Protein AF-A0A140F2J9-F1 (afdb_monomer_lite)

Organism: NCBI:txid1805496

Foldseek 3Di:
DDDDDCVVVVVVVQVVLLVLQPPPPDCCNPDSVNSVVVSVVVVVVVVVVVVCVVVVVLVVLQVLLQVLLCVLPVPDGSVNVVVLVVVVLVVVVVVVVVPDDPDDDDPVVVVVCVVVVVVVCVVVVVVDDRPDPCPSVNLSVCSPPPSPVNSVVVVVSVVVVVVVVVPDDDD

Radius of gyration: 29.24 Å; chains: 1; bounding box: 69×47×92 Å

pLDDT: mean 73.14, std 21.99, range [28.92, 97.88]

Sequence (171 aa):
MTRVKRSASRKNKHNQIIAKSKGFRGRGHKNYRISVELVQKGFSYAYRDRKYKKRLVRSNWIQAINAACRSVFNQLGYAQFIYLYQKNTQKEIDSNLSLIPTGLNTRKTKNLLSNHYETLNRQKIAEVQYNTLCNRKILSQIAYLEPFTFRAILIQFILAYRNHHINHHPI

Secondary structure (DSSP, 8-state):
------HHHHHHHHHHHHHHTTT-TGGGGT-HHHHHHHHHHHHHHHHHHHHHHHHHHHHHHHHHHHHHHHHH-TT--HHHHHHHHHHHHHHHHHHHHHTS------HHHHHHHHHHHHHHHHHHTTS--S-S---HHHHHHHHHH-HHHHHHHHHHHHHHHHHHHTT----

Structure (mmCIF, N/CA/C/O backbone):
data_AF-A0A140F2J9-F1
#
_entry.id   AF-A0A140F2J9-F1
#
loop_
_atom_site.group_PDB
_atom_site.id
_atom_site.type_symbol
_atom_site.label_atom_id
_atom_site.label_alt_id
_atom_site.label_comp_id
_atom_site.label_asym_id
_atom_site.label_entity_id
_atom_site.label_seq_id
_atom_site.pdbx_PDB_ins_code
_atom_site.Cartn_x
_atom_site.Cartn_y
_atom_site.Cartn_z
_atom_site.occupancy
_atom_site.B_iso_or_equiv
_atom_site.auth_seq_id
_atom_site.auth_comp_id
_atom_site.auth_asym_id
_atom_site.auth_atom_id
_atom_site.pdbx_PDB_model_num
ATOM 1 N N . MET A 1 1 ? 1.351 -7.180 -55.156 1.00 76.06 1 MET A N 1
ATOM 2 C CA . MET A 1 1 ? 1.458 -6.537 -53.820 1.00 76.06 1 MET A CA 1
ATOM 3 C C . MET A 1 1 ? 2.887 -6.042 -53.612 1.00 76.06 1 MET A C 1
ATOM 5 O O . MET A 1 1 ? 3.811 -6.764 -53.966 1.00 76.06 1 MET A O 1
ATOM 9 N N . THR A 1 2 ? 3.090 -4.837 -53.074 1.00 86.94 2 THR A N 1
ATOM 10 C CA . THR A 1 2 ? 4.420 -4.231 -52.847 1.00 86.94 2 THR A CA 1
ATOM 11 C C . THR A 1 2 ? 5.035 -4.651 -51.504 1.00 86.94 2 THR A C 1
ATOM 13 O O . THR A 1 2 ? 4.356 -4.734 -50.481 1.00 86.94 2 THR A O 1
ATOM 16 N N . ARG A 1 3 ? 6.350 -4.917 -51.478 1.00 91.19 3 ARG A N 1
ATOM 17 C CA . ARG A 1 3 ? 7.088 -5.324 -50.266 1.00 91.19 3 ARG A CA 1
ATOM 18 C C . ARG A 1 3 ? 7.365 -4.120 -49.356 1.00 91.19 3 ARG A C 1
ATOM 20 O O . ARG A 1 3 ? 8.202 -3.283 -49.679 1.00 91.19 3 ARG A O 1
ATOM 27 N N . VAL A 1 4 ? 6.756 -4.085 -48.169 1.00 89.19 4 VAL A N 1
ATOM 28 C CA . VAL A 1 4 ? 6.984 -3.027 -47.162 1.00 89.19 4 VAL A CA 1
ATOM 29 C C . VAL A 1 4 ? 8.041 -3.450 -46.131 1.00 89.19 4 VAL A C 1
ATOM 31 O O . VAL A 1 4 ? 7.994 -4.548 -45.570 1.00 89.19 4 VAL A O 1
ATOM 34 N N . LYS A 1 5 ? 9.017 -2.577 -45.841 1.00 90.19 5 LYS A N 1
ATOM 35 C CA . LYS A 1 5 ? 10.051 -2.819 -44.814 1.00 90.19 5 LYS A CA 1
ATOM 36 C C . LYS A 1 5 ? 9.489 -2.581 -43.400 1.00 90.19 5 LYS A C 1
ATOM 38 O O . LYS A 1 5 ? 8.893 -1.550 -43.124 1.00 90.19 5 LYS A O 1
ATOM 43 N N . ARG A 1 6 ? 9.748 -3.509 -42.465 1.00 93.12 6 ARG A N 1
ATOM 44 C CA . ARG A 1 6 ? 9.219 -3.493 -41.074 1.00 93.12 6 ARG A CA 1
ATOM 45 C C . ARG A 1 6 ? 10.182 -2.980 -39.986 1.00 93.12 6 ARG A C 1
ATOM 47 O O . ARG A 1 6 ? 9.884 -3.105 -38.798 1.00 93.12 6 ARG A O 1
ATOM 54 N N . SER A 1 7 ? 11.351 -2.455 -40.358 1.00 92.69 7 SER A N 1
ATOM 55 C CA . SER A 1 7 ? 12.439 -2.113 -39.421 1.00 92.69 7 SER A CA 1
ATOM 56 C C . SER A 1 7 ? 12.061 -1.012 -38.422 1.00 92.69 7 SER A C 1
ATOM 58 O O . SER A 1 7 ? 12.249 -1.198 -37.220 1.00 92.69 7 SER A O 1
ATOM 60 N N . ALA A 1 8 ? 11.476 0.091 -38.897 1.00 94.56 8 ALA A N 1
ATOM 61 C CA . ALA A 1 8 ? 11.102 1.233 -38.060 1.00 94.56 8 ALA A CA 1
ATOM 62 C C . ALA A 1 8 ? 10.039 0.861 -37.009 1.00 94.56 8 ALA A C 1
ATOM 64 O O . ALA A 1 8 ? 10.239 1.070 -35.814 1.00 94.56 8 ALA A O 1
ATOM 65 N N . SER A 1 9 ? 8.953 0.203 -37.433 1.00 94.94 9 SER A N 1
ATOM 66 C CA . SER A 1 9 ? 7.885 -0.253 -36.528 1.00 94.94 9 SER A CA 1
ATOM 67 C C . SER A 1 9 ? 8.410 -1.208 -35.447 1.00 94.94 9 SER A C 1
ATOM 69 O O . SER A 1 9 ? 8.071 -1.074 -34.269 1.00 94.94 9 SER A O 1
ATOM 71 N N . ARG A 1 10 ? 9.307 -2.137 -35.816 1.00 94.81 10 ARG A N 1
ATOM 72 C CA . ARG A 1 10 ? 9.948 -3.050 -34.858 1.00 94.81 10 ARG A CA 1
ATOM 73 C C . ARG A 1 10 ? 10.796 -2.297 -33.830 1.00 94.81 10 ARG A C 1
ATOM 75 O O . ARG A 1 10 ? 10.672 -2.585 -32.641 1.00 94.81 10 ARG A O 1
ATOM 82 N N . LYS A 1 11 ? 11.634 -1.350 -34.269 1.00 95.38 11 LYS A N 1
ATOM 83 C CA . LYS A 1 11 ? 12.496 -0.553 -33.378 1.00 95.38 11 LYS A CA 1
ATOM 84 C C . LYS A 1 11 ? 11.662 0.262 -32.386 1.00 95.38 11 LYS A C 1
ATOM 86 O O . LYS A 1 11 ? 11.967 0.267 -31.197 1.00 95.38 11 LYS A O 1
ATOM 91 N N . ASN A 1 12 ? 10.556 0.847 -32.843 1.00 96.56 12 ASN A N 1
ATOM 92 C CA . ASN A 1 12 ? 9.647 1.608 -31.984 1.00 96.56 12 ASN A CA 1
ATOM 93 C C . ASN A 1 12 ? 9.023 0.727 -30.890 1.00 96.56 12 ASN A C 1
ATOM 95 O O . ASN A 1 12 ? 9.093 1.075 -29.712 1.00 96.56 12 ASN A O 1
ATOM 99 N N . LYS A 1 13 ? 8.488 -0.451 -31.248 1.00 95.38 13 LYS A N 1
ATOM 100 C CA . LYS A 1 13 ? 7.945 -1.415 -30.270 1.00 95.38 13 LYS A CA 1
ATOM 101 C C . LYS A 1 13 ? 9.008 -1.891 -29.275 1.00 95.38 13 LYS A C 1
ATOM 103 O O . LYS A 1 13 ? 8.723 -2.015 -28.085 1.00 95.38 13 LYS A O 1
ATOM 108 N N . HIS A 1 14 ? 10.228 -2.137 -29.752 1.00 96.00 14 HIS A N 1
ATOM 109 C CA . HIS A 1 14 ? 11.353 -2.526 -28.906 1.00 96.00 14 HIS A CA 1
ATOM 110 C C . HIS A 1 14 ? 11.670 -1.449 -27.863 1.00 96.00 14 HIS A C 1
ATOM 112 O O . HIS A 1 14 ? 11.655 -1.728 -26.664 1.00 96.00 14 HIS A O 1
ATOM 118 N N . ASN A 1 15 ? 11.857 -0.207 -28.309 1.00 96.19 15 ASN A N 1
ATOM 119 C CA . ASN A 1 15 ? 12.184 0.918 -27.437 1.00 96.19 15 ASN A CA 1
ATOM 120 C C . ASN A 1 15 ? 11.086 1.188 -26.397 1.00 96.19 15 ASN A C 1
ATOM 122 O O . ASN A 1 15 ? 11.401 1.475 -25.246 1.00 96.19 15 ASN A O 1
ATOM 126 N N . GLN A 1 16 ? 9.807 1.043 -26.765 1.00 97.19 16 GLN A N 1
ATOM 127 C CA . GLN A 1 16 ? 8.687 1.199 -25.830 1.00 97.19 16 GLN A CA 1
ATOM 128 C C . GLN A 1 16 ? 8.720 0.174 -24.688 1.00 97.19 16 GLN A C 1
ATOM 130 O O . GLN A 1 16 ? 8.489 0.535 -23.534 1.00 97.19 16 GLN A O 1
ATOM 135 N N . ILE A 1 17 ? 8.997 -1.100 -24.987 1.00 97.25 17 ILE A N 1
ATOM 136 C CA . ILE A 1 17 ? 9.088 -2.143 -23.955 1.00 97.25 17 ILE A CA 1
ATOM 137 C C . ILE A 1 17 ? 10.318 -1.929 -23.077 1.00 97.25 17 ILE A C 1
ATOM 139 O O . ILE A 1 17 ? 10.197 -1.979 -21.854 1.00 97.25 17 ILE A O 1
ATOM 143 N N . ILE A 1 18 ? 11.473 -1.628 -23.676 1.00 96.31 18 ILE A N 1
ATOM 144 C CA . ILE A 1 18 ? 12.693 -1.361 -22.909 1.00 96.31 18 ILE A CA 1
ATOM 145 C C . ILE A 1 18 ? 12.490 -0.162 -21.977 1.00 96.31 18 ILE A C 1
ATOM 147 O O . ILE A 1 18 ? 12.820 -0.250 -20.795 1.00 96.31 18 ILE A O 1
ATOM 151 N N . ALA A 1 19 ? 11.841 0.906 -22.455 1.00 96.88 19 ALA A N 1
ATOM 152 C CA . ALA A 1 19 ? 11.482 2.058 -21.633 1.00 96.88 19 ALA A CA 1
ATOM 153 C C . ALA A 1 19 ? 10.582 1.684 -20.443 1.00 96.88 19 ALA A C 1
ATOM 155 O O . ALA A 1 19 ? 10.823 2.160 -19.336 1.00 96.88 19 ALA A O 1
ATOM 156 N N . LYS A 1 20 ? 9.596 0.801 -20.646 1.00 96.75 20 LYS A N 1
ATOM 157 C CA . LYS A 1 20 ? 8.711 0.295 -19.578 1.00 96.75 20 LYS A CA 1
ATOM 158 C C . LYS A 1 20 ? 9.424 -0.626 -18.584 1.00 96.75 20 LYS A C 1
ATOM 160 O O . LYS A 1 20 ? 9.016 -0.695 -17.433 1.00 96.75 20 LYS A O 1
ATOM 165 N N . SER A 1 21 ? 10.467 -1.329 -19.021 1.00 96.94 21 SER A N 1
ATOM 166 C CA . SER A 1 21 ? 11.250 -2.255 -18.188 1.00 96.94 21 SER A CA 1
ATOM 167 C C . SER A 1 21 ? 12.407 -1.597 -17.424 1.00 96.94 21 SER A C 1
ATOM 169 O O . SER A 1 21 ? 13.160 -2.284 -16.731 1.00 96.94 21 SER A O 1
ATOM 171 N N . LYS A 1 22 ? 12.591 -0.275 -17.557 1.00 95.56 22 LYS A N 1
ATOM 172 C CA . LYS A 1 22 ? 13.639 0.461 -16.838 1.00 95.56 22 LYS A CA 1
ATOM 173 C C . LYS A 1 22 ? 13.505 0.226 -15.328 1.00 95.56 22 LYS A C 1
ATOM 175 O O . LYS A 1 22 ? 12.418 0.329 -14.773 1.00 95.56 22 LYS A O 1
ATOM 180 N N . GLY A 1 23 ? 14.622 -0.102 -14.678 1.00 95.50 23 GLY A N 1
ATOM 181 C CA . GLY A 1 23 ? 14.671 -0.431 -13.249 1.00 95.50 23 GLY A CA 1
ATOM 182 C C . GLY A 1 23 ? 14.502 -1.920 -12.922 1.00 95.50 23 GLY A C 1
ATOM 183 O O . GLY A 1 23 ? 14.717 -2.312 -11.778 1.00 95.50 23 GLY A O 1
ATOM 184 N N . PHE A 1 24 ? 14.186 -2.782 -13.898 1.00 96.44 24 PHE A N 1
ATOM 185 C CA . PHE A 1 24 ? 14.191 -4.228 -13.667 1.00 96.44 24 PHE A CA 1
ATOM 186 C C . PHE A 1 24 ? 15.608 -4.753 -13.418 1.00 96.44 24 PHE A C 1
ATOM 188 O O . PHE A 1 24 ? 16.554 -4.454 -14.152 1.00 96.44 24 PHE A O 1
ATOM 195 N N . ARG A 1 25 ? 15.748 -5.582 -12.382 1.00 95.12 25 ARG A N 1
ATOM 196 C CA . ARG A 1 25 ? 17.035 -6.140 -11.956 1.00 95.12 25 ARG A CA 1
ATOM 197 C C . ARG A 1 25 ? 17.589 -7.135 -12.988 1.00 95.12 25 ARG A C 1
ATOM 199 O O . ARG A 1 25 ? 16.845 -7.824 -13.688 1.00 95.12 25 ARG A O 1
ATOM 206 N N . GLY A 1 26 ? 18.917 -7.214 -13.082 1.00 94.94 26 GLY A N 1
ATOM 207 C CA . GLY A 1 26 ? 19.613 -8.146 -13.974 1.00 94.94 26 GLY A CA 1
ATOM 208 C C . GLY A 1 26 ? 19.339 -7.877 -15.457 1.00 94.94 26 GLY A C 1
ATOM 209 O O . GLY A 1 26 ? 19.402 -6.739 -15.917 1.00 94.94 26 GLY A O 1
ATOM 210 N N . ARG A 1 27 ? 19.034 -8.932 -16.224 1.00 95.31 27 ARG A N 1
ATOM 211 C CA . ARG A 1 27 ? 18.797 -8.851 -17.681 1.00 95.31 27 ARG A CA 1
ATOM 212 C C . ARG A 1 27 ? 17.411 -8.309 -18.058 1.00 95.31 27 ARG A C 1
ATOM 214 O O . ARG A 1 27 ? 17.171 -8.056 -19.238 1.00 95.31 27 ARG A O 1
ATOM 221 N N . GLY A 1 28 ? 16.526 -8.099 -17.081 1.00 93.56 28 GLY A N 1
ATOM 222 C CA . GLY A 1 28 ? 15.128 -7.722 -17.304 1.00 93.56 28 GLY A CA 1
ATOM 223 C C . GLY A 1 28 ? 14.910 -6.354 -17.955 1.00 93.56 28 GLY A C 1
ATOM 224 O O . GLY A 1 28 ? 13.861 -6.149 -18.555 1.00 93.56 28 GLY A O 1
ATOM 225 N N . HIS A 1 29 ? 15.891 -5.448 -17.891 1.00 92.69 29 HIS A N 1
ATOM 226 C CA . HIS A 1 29 ? 15.833 -4.127 -18.536 1.00 92.69 29 HIS A CA 1
ATOM 227 C C . HIS A 1 29 ? 16.644 -4.031 -19.843 1.00 92.69 29 HIS A C 1
ATOM 229 O O . HIS A 1 29 ? 16.579 -3.008 -20.520 1.00 92.69 29 HIS A O 1
ATOM 235 N N . LYS A 1 30 ? 17.442 -5.059 -20.182 1.00 92.88 30 LYS A N 1
ATOM 236 C CA . LYS A 1 30 ? 18.332 -5.059 -21.362 1.00 92.88 30 LYS A CA 1
ATOM 237 C C . LYS A 1 30 ? 17.842 -5.986 -22.474 1.00 92.88 30 LYS A C 1
ATOM 239 O O . LYS A 1 30 ? 17.973 -5.652 -23.646 1.00 92.88 30 LYS A O 1
ATOM 244 N N . ASN A 1 31 ? 17.313 -7.162 -22.129 1.00 96.19 31 ASN A N 1
ATOM 245 C CA . ASN A 1 31 ? 16.912 -8.166 -23.115 1.00 96.19 31 ASN A CA 1
ATOM 246 C C . ASN A 1 31 ? 15.407 -8.097 -23.393 1.00 96.19 31 ASN A C 1
ATOM 248 O O . ASN A 1 31 ? 14.610 -8.480 -22.544 1.00 96.19 31 ASN A O 1
ATOM 252 N N . TYR A 1 32 ? 15.038 -7.710 -24.618 1.00 95.25 32 TYR A N 1
ATOM 253 C CA . TYR A 1 32 ? 13.647 -7.531 -25.042 1.00 95.25 32 TYR A CA 1
ATOM 254 C C . TYR A 1 32 ? 12.730 -8.713 -24.732 1.00 95.25 32 TYR A C 1
ATOM 256 O O . TYR A 1 32 ? 11.623 -8.489 -24.256 1.00 95.25 32 TYR A O 1
ATOM 264 N N . ARG A 1 33 ? 13.168 -9.958 -24.971 1.00 96.19 33 ARG A N 1
ATOM 265 C CA . ARG A 1 33 ? 12.312 -11.136 -24.747 1.00 96.19 33 ARG A CA 1
ATOM 266 C C . ARG A 1 33 ? 11.926 -11.251 -23.270 1.00 96.19 33 ARG A C 1
ATOM 268 O O . ARG A 1 33 ? 10.748 -11.325 -22.946 1.00 96.19 33 ARG A O 1
ATOM 275 N N . ILE A 1 34 ? 12.923 -11.141 -22.393 1.00 96.88 34 ILE A N 1
ATOM 276 C CA . ILE A 1 34 ? 12.737 -11.176 -20.937 1.00 96.88 34 ILE A CA 1
ATOM 277 C C . ILE A 1 34 ? 11.929 -9.955 -20.474 1.00 96.88 34 ILE A C 1
ATOM 279 O O . ILE A 1 34 ? 11.027 -10.073 -19.648 1.00 96.88 34 ILE A O 1
ATOM 283 N N . SER A 1 35 ? 12.219 -8.771 -21.022 1.00 97.25 35 SER A N 1
ATOM 284 C CA . SER A 1 35 ? 11.508 -7.537 -20.686 1.00 97.25 35 SER A CA 1
ATOM 285 C C . SER A 1 35 ? 10.015 -7.627 -20.995 1.00 97.25 35 SER A C 1
ATOM 287 O O . SER A 1 35 ? 9.217 -7.160 -20.188 1.00 97.25 35 SER A O 1
ATOM 289 N N . VAL A 1 36 ? 9.619 -8.233 -22.122 1.00 97.38 36 VAL A N 1
ATOM 290 C CA . VAL A 1 36 ? 8.200 -8.407 -22.479 1.00 97.38 36 VAL A CA 1
ATOM 291 C C . VAL A 1 36 ? 7.465 -9.213 -21.407 1.00 97.38 36 VAL A C 1
ATOM 293 O O . VAL A 1 36 ? 6.439 -8.753 -20.904 1.00 97.38 36 VAL A O 1
ATOM 296 N N . GLU A 1 37 ? 8.012 -10.362 -21.009 1.00 96.81 37 GLU A N 1
ATOM 297 C CA . GLU A 1 37 ? 7.408 -11.243 -20.000 1.00 96.81 37 GLU A CA 1
ATOM 298 C C . GLU A 1 37 ? 7.273 -10.540 -18.642 1.00 96.81 37 GLU A C 1
ATOM 300 O O . GLU A 1 37 ? 6.209 -10.559 -18.013 1.00 96.81 37 GLU A O 1
ATOM 305 N N . LEU A 1 38 ? 8.331 -9.851 -18.205 1.00 97.12 38 LEU A N 1
ATOM 306 C CA . LEU A 1 38 ? 8.333 -9.128 -16.934 1.00 97.12 38 LEU A CA 1
ATOM 307 C C . LEU A 1 38 ? 7.375 -7.934 -16.938 1.00 97.12 38 LEU A C 1
ATOM 309 O O . LEU A 1 38 ? 6.659 -7.725 -15.959 1.00 97.12 38 LEU A O 1
ATOM 313 N N . VAL A 1 39 ? 7.328 -7.162 -18.029 1.00 97.44 39 VAL A N 1
ATOM 314 C CA . VAL A 1 39 ? 6.407 -6.023 -18.168 1.00 97.44 39 VAL A CA 1
ATOM 315 C C . VAL A 1 39 ? 4.960 -6.513 -18.152 1.00 97.44 39 VAL A C 1
ATOM 317 O O . VAL A 1 39 ? 4.125 -5.928 -17.460 1.00 97.44 39 VAL A O 1
ATOM 320 N N . GLN A 1 40 ? 4.660 -7.609 -18.851 1.00 97.25 40 GLN A N 1
ATOM 321 C CA . GLN A 1 40 ? 3.322 -8.199 -18.859 1.00 97.25 40 GLN A CA 1
ATOM 322 C C . GLN A 1 40 ? 2.902 -8.655 -17.456 1.00 97.25 40 GLN A C 1
ATOM 324 O O . GLN A 1 40 ? 1.820 -8.296 -16.988 1.00 97.25 40 GLN A O 1
ATOM 329 N N . LYS A 1 41 ? 3.781 -9.372 -16.745 1.00 97.12 41 LYS A N 1
ATOM 330 C CA . LYS A 1 41 ? 3.541 -9.789 -15.355 1.00 97.12 41 LYS A CA 1
ATOM 331 C C . LYS A 1 41 ? 3.361 -8.587 -14.423 1.00 97.12 41 LYS A C 1
ATOM 333 O O . LYS A 1 41 ? 2.436 -8.571 -13.610 1.00 97.12 41 LYS A O 1
ATOM 338 N N . GLY A 1 42 ? 4.194 -7.559 -14.583 1.00 96.94 42 GLY A N 1
ATOM 339 C CA . GLY A 1 42 ? 4.108 -6.308 -13.834 1.00 96.94 42 GLY A CA 1
ATOM 340 C C . GLY A 1 42 ? 2.769 -5.595 -14.028 1.00 96.94 42 GLY A C 1
ATOM 341 O O . GLY A 1 42 ? 2.169 -5.148 -13.053 1.00 96.94 42 GLY A O 1
ATOM 342 N N . PHE A 1 43 ? 2.241 -5.548 -15.255 1.00 97.50 43 PHE A N 1
ATOM 343 C CA . PHE A 1 43 ? 0.923 -4.964 -15.515 1.00 97.50 43 PHE A CA 1
ATOM 344 C C . PHE A 1 43 ? -0.225 -5.773 -14.912 1.00 97.50 43 PHE A C 1
ATOM 346 O O . PHE A 1 43 ? -1.137 -5.176 -14.330 1.00 97.50 43 PHE A O 1
ATOM 353 N N . SER A 1 44 ? -0.160 -7.104 -14.978 1.00 97.88 44 SER A N 1
ATOM 354 C CA . SER A 1 44 ? -1.143 -7.976 -14.325 1.00 97.88 44 SER A CA 1
ATOM 355 C C . SER A 1 44 ? -1.174 -7.753 -12.810 1.00 97.88 44 SER A C 1
ATOM 357 O O . SER A 1 44 ? -2.249 -7.583 -12.227 1.00 97.88 44 SER A O 1
ATOM 359 N N . TYR A 1 45 ? -0.005 -7.670 -12.167 1.00 97.75 45 TYR A N 1
ATOM 360 C CA . TYR A 1 45 ? 0.092 -7.367 -10.737 1.00 97.75 45 TYR A CA 1
ATOM 361 C C . TYR A 1 45 ? -0.376 -5.955 -10.407 1.00 97.75 45 TYR A C 1
ATOM 363 O O . TYR A 1 45 ? -1.203 -5.796 -9.516 1.00 97.75 45 TYR A O 1
ATOM 371 N N . ALA A 1 46 ? 0.027 -4.943 -11.176 1.00 97.25 46 ALA A N 1
ATOM 372 C CA . ALA A 1 46 ? -0.425 -3.574 -10.954 1.00 97.25 46 ALA A CA 1
ATOM 373 C C . ALA A 1 46 ? -1.958 -3.453 -11.020 1.00 97.25 46 ALA A C 1
ATOM 375 O O . ALA A 1 46 ? -2.560 -2.748 -10.210 1.00 97.25 46 ALA A O 1
ATOM 376 N N . TYR A 1 47 ? -2.612 -4.142 -11.962 1.00 96.62 47 TYR A N 1
ATOM 377 C CA . TYR A 1 47 ? -4.074 -4.162 -12.047 1.00 96.62 47 TYR A CA 1
ATOM 378 C C . TYR A 1 47 ? -4.720 -4.824 -10.825 1.00 96.62 47 TYR A C 1
ATOM 380 O O . TYR A 1 47 ? -5.625 -4.243 -10.215 1.00 96.62 47 TYR A O 1
ATOM 388 N N . ARG A 1 48 ? -4.231 -6.008 -10.437 1.00 96.75 48 ARG A N 1
ATOM 389 C CA . ARG A 1 48 ? -4.688 -6.723 -9.237 1.00 96.75 48 ARG A CA 1
ATOM 390 C C . ARG A 1 48 ? -4.520 -5.859 -7.983 1.00 96.75 48 ARG A C 1
ATOM 392 O O . ARG A 1 48 ? -5.464 -5.702 -7.208 1.00 96.75 48 ARG A O 1
ATOM 399 N N . ASP A 1 49 ? -3.349 -5.259 -7.811 1.00 97.19 49 ASP A N 1
ATOM 400 C CA . ASP A 1 49 ? -2.970 -4.538 -6.597 1.00 97.19 49 ASP A CA 1
ATOM 401 C C . ASP A 1 49 ? -3.730 -3.215 -6.460 1.00 97.19 49 ASP A C 1
ATOM 403 O O . ASP A 1 49 ? -4.102 -2.842 -5.347 1.00 97.19 49 ASP A O 1
ATOM 407 N N . ARG A 1 50 ? -4.096 -2.548 -7.568 1.00 95.19 50 ARG A N 1
ATOM 408 C CA . ARG A 1 50 ? -5.022 -1.398 -7.523 1.00 95.19 50 ARG A CA 1
ATOM 409 C C . ARG A 1 50 ? -6.371 -1.765 -6.902 1.00 95.19 50 ARG A C 1
ATOM 411 O O . ARG A 1 50 ? -6.913 -0.977 -6.126 1.00 95.19 50 ARG A O 1
ATOM 418 N N . LYS A 1 51 ? -6.900 -2.958 -7.196 1.00 92.81 51 LYS A N 1
ATOM 419 C CA . LYS A 1 51 ? -8.137 -3.458 -6.569 1.00 92.81 51 LYS A CA 1
ATOM 420 C C . LYS A 1 51 ? -7.900 -3.865 -5.111 1.00 92.81 51 LYS A C 1
ATOM 422 O O . LYS A 1 51 ? -8.716 -3.552 -4.245 1.00 92.81 51 LYS A O 1
ATOM 427 N N . TYR A 1 52 ? -6.772 -4.518 -4.830 1.00 94.69 52 TYR A N 1
ATOM 428 C CA . TYR A 1 52 ? -6.442 -5.040 -3.501 1.00 94.69 52 TYR A CA 1
ATOM 429 C C . TYR A 1 52 ? -6.034 -3.954 -2.487 1.00 94.69 52 TYR A C 1
ATOM 431 O O . TYR A 1 52 ? -6.252 -4.128 -1.287 1.00 94.69 52 TYR A O 1
ATOM 439 N N . LYS A 1 53 ? -5.536 -2.793 -2.942 1.00 91.75 53 LYS A N 1
ATOM 440 C CA . LYS A 1 53 ? -5.095 -1.665 -2.097 1.00 91.75 53 LYS A CA 1
ATOM 441 C C . LYS A 1 53 ? -6.133 -1.269 -1.048 1.00 91.75 53 LYS A C 1
ATOM 443 O O . LYS A 1 53 ? -5.783 -1.064 0.109 1.00 91.75 53 LYS A O 1
ATOM 448 N N . LYS A 1 54 ? -7.419 -1.221 -1.420 1.00 87.44 54 LYS A N 1
ATOM 449 C CA . LYS A 1 54 ? -8.511 -0.887 -0.486 1.00 87.44 54 LYS A CA 1
ATOM 450 C C . LYS A 1 54 ? -8.607 -1.890 0.672 1.00 87.44 54 LYS A C 1
ATOM 452 O O . LYS A 1 54 ? -8.843 -1.491 1.809 1.00 87.44 54 LYS A O 1
ATOM 457 N N . ARG A 1 55 ? -8.391 -3.181 0.396 1.00 90.12 55 ARG A N 1
ATOM 458 C CA . ARG A 1 55 ? -8.416 -4.252 1.401 1.00 90.12 55 ARG A CA 1
ATOM 459 C C . ARG A 1 55 ? -7.191 -4.198 2.311 1.00 90.12 55 ARG A C 1
ATOM 461 O O . ARG A 1 55 ? -7.362 -4.277 3.521 1.00 90.12 55 ARG A O 1
ATOM 468 N N . LEU A 1 56 ? -5.994 -4.005 1.749 1.00 92.62 56 LEU A N 1
ATOM 469 C CA . LEU A 1 56 ? -4.754 -3.860 2.526 1.00 92.62 56 LEU A CA 1
ATOM 470 C C . LEU A 1 56 ? -4.822 -2.682 3.491 1.00 92.62 56 LEU A C 1
ATOM 472 O O . LEU A 1 56 ? -4.576 -2.837 4.682 1.00 92.62 56 LEU A O 1
ATOM 476 N N . VAL A 1 57 ? -5.221 -1.519 2.980 1.00 87.56 57 VAL A N 1
ATOM 477 C CA . VAL A 1 57 ? -5.354 -0.301 3.781 1.00 87.56 57 VAL A CA 1
ATOM 478 C C . VAL A 1 57 ? -6.372 -0.507 4.908 1.00 87.56 57 VAL A C 1
ATOM 480 O O . VAL A 1 57 ? -6.098 -0.167 6.056 1.00 87.56 57 VAL A O 1
ATOM 483 N N . ARG A 1 58 ? -7.510 -1.149 4.616 1.00 88.62 58 ARG A N 1
ATOM 484 C CA . ARG A 1 58 ? -8.498 -1.512 5.639 1.00 88.62 58 ARG A CA 1
ATOM 485 C C . ARG A 1 58 ? -7.932 -2.480 6.680 1.00 88.62 58 ARG A C 1
ATOM 487 O O . ARG A 1 58 ? -8.205 -2.293 7.859 1.00 88.62 58 ARG A O 1
ATOM 494 N N . SER A 1 59 ? -7.177 -3.496 6.262 1.00 89.69 59 SER A N 1
ATOM 495 C CA . SER A 1 59 ? -6.530 -4.445 7.176 1.00 89.69 59 SER A CA 1
ATOM 496 C C . SER A 1 59 ? -5.574 -3.723 8.121 1.00 89.69 59 SER A C 1
ATOM 498 O O . SER A 1 59 ? -5.624 -3.956 9.324 1.00 89.69 59 SER A O 1
ATOM 500 N N . ASN A 1 60 ? -4.771 -2.793 7.599 1.00 91.31 60 ASN A N 1
ATOM 501 C CA . ASN A 1 60 ? -3.871 -1.980 8.410 1.00 91.31 60 ASN A CA 1
ATOM 502 C C . ASN A 1 60 ? -4.635 -1.131 9.439 1.00 91.31 60 ASN A C 1
ATOM 504 O O . ASN A 1 60 ? -4.269 -1.103 10.608 1.00 91.31 60 ASN A O 1
ATOM 508 N N . TRP A 1 61 ? -5.743 -0.495 9.042 1.00 92.12 61 TRP A N 1
ATOM 509 C CA . TRP A 1 61 ? -6.580 0.261 9.983 1.00 92.12 61 TRP A CA 1
ATOM 510 C C . TRP A 1 61 ? -7.166 -0.621 11.088 1.00 92.12 61 TRP A C 1
ATOM 512 O O . TRP A 1 61 ? -7.200 -0.212 12.242 1.00 92.12 61 TRP A O 1
ATOM 522 N N . ILE A 1 62 ? -7.610 -1.837 10.753 1.00 89.50 62 ILE A N 1
ATOM 523 C CA . ILE A 1 62 ? -8.126 -2.796 11.740 1.00 89.50 62 ILE A CA 1
ATOM 524 C C . ILE A 1 62 ? -7.027 -3.195 12.727 1.00 89.50 62 ILE A C 1
ATOM 526 O O . ILE A 1 62 ? -7.275 -3.201 13.929 1.00 89.50 62 ILE A O 1
ATOM 530 N N . GLN A 1 63 ? -5.823 -3.497 12.236 1.00 90.62 63 GLN A N 1
ATOM 531 C CA . GLN A 1 63 ? -4.684 -3.870 13.077 1.00 90.62 63 GLN A CA 1
ATOM 532 C C . GLN A 1 63 ? -4.285 -2.734 14.024 1.00 90.62 63 GLN A C 1
ATOM 534 O O . GLN A 1 63 ? -4.134 -2.978 15.218 1.00 90.62 63 GLN A O 1
ATOM 539 N N . ALA A 1 64 ? -4.207 -1.501 13.518 1.00 89.19 64 ALA A N 1
ATOM 540 C CA . ALA A 1 64 ? -3.915 -0.315 14.318 1.00 89.19 64 ALA A CA 1
ATOM 541 C C . ALA A 1 64 ? -4.942 -0.103 15.441 1.00 89.19 64 ALA A C 1
ATOM 543 O O . ALA A 1 64 ? -4.575 0.037 16.605 1.00 89.19 64 ALA A O 1
ATOM 544 N N . ILE A 1 65 ? -6.237 -0.147 15.104 1.00 88.81 65 ILE A N 1
ATOM 545 C CA . ILE A 1 65 ? -7.317 0.001 16.089 1.00 88.81 65 ILE A CA 1
ATOM 546 C C . ILE A 1 65 ? -7.262 -1.142 17.105 1.00 88.81 65 ILE A C 1
ATOM 548 O O . ILE A 1 65 ? -7.379 -0.897 18.297 1.00 88.81 65 ILE A O 1
ATOM 552 N N . ASN A 1 66 ? -7.056 -2.384 16.661 1.00 90.25 66 ASN A N 1
ATOM 553 C CA . ASN A 1 66 ? -6.983 -3.531 17.564 1.00 90.25 66 ASN A CA 1
ATOM 554 C C . ASN A 1 66 ? -5.809 -3.408 18.545 1.00 90.25 66 ASN A C 1
ATOM 556 O O . ASN A 1 66 ? -5.990 -3.665 19.730 1.00 90.25 66 ASN A O 1
ATOM 560 N N . ALA A 1 67 ? -4.632 -2.988 18.073 1.00 89.50 67 ALA A N 1
ATOM 561 C CA . ALA A 1 67 ? -3.474 -2.753 18.931 1.00 89.50 67 ALA A CA 1
ATOM 562 C C . ALA A 1 67 ? -3.764 -1.669 19.981 1.00 89.50 67 ALA A C 1
ATOM 564 O O . ALA A 1 67 ? -3.490 -1.873 21.161 1.00 89.50 67 ALA A O 1
ATOM 565 N N . ALA A 1 68 ? -4.394 -0.566 19.571 1.00 87.88 68 ALA A N 1
ATOM 566 C CA . ALA A 1 68 ? -4.774 0.515 20.476 1.00 87.88 68 ALA A CA 1
ATOM 567 C C . ALA A 1 68 ? -5.885 0.111 21.466 1.00 87.88 68 ALA A C 1
ATOM 569 O O . ALA A 1 68 ? -5.863 0.514 22.623 1.00 87.88 68 ALA A O 1
ATOM 570 N N . CYS A 1 69 ? -6.848 -0.721 21.059 1.00 87.25 69 CYS A N 1
ATOM 571 C CA . CYS A 1 69 ? -7.836 -1.283 21.983 1.00 87.25 69 CYS A CA 1
ATOM 572 C C . CYS A 1 69 ? -7.163 -2.162 23.041 1.00 87.25 69 CYS A C 1
ATOM 574 O O . CYS A 1 69 ? -7.439 -2.010 24.230 1.00 87.25 69 CYS A O 1
ATOM 576 N N . ARG A 1 70 ? -6.250 -3.042 22.612 1.00 85.25 70 ARG A N 1
ATOM 577 C CA . ARG A 1 70 ? -5.544 -3.967 23.505 1.00 85.25 70 ARG A CA 1
ATOM 578 C C . ARG A 1 70 ? -4.581 -3.259 24.454 1.00 85.25 70 ARG A C 1
ATOM 580 O O . ARG A 1 70 ? -4.431 -3.737 25.570 1.00 85.25 70 ARG A O 1
ATOM 587 N N . SER A 1 71 ? -3.960 -2.148 24.046 1.00 83.44 71 SER A N 1
ATOM 588 C CA . SER A 1 71 ? -3.050 -1.387 24.915 1.00 83.44 71 SER A CA 1
ATOM 589 C C . SER A 1 71 ? -3.769 -0.683 26.067 1.00 83.44 71 SER A C 1
ATOM 591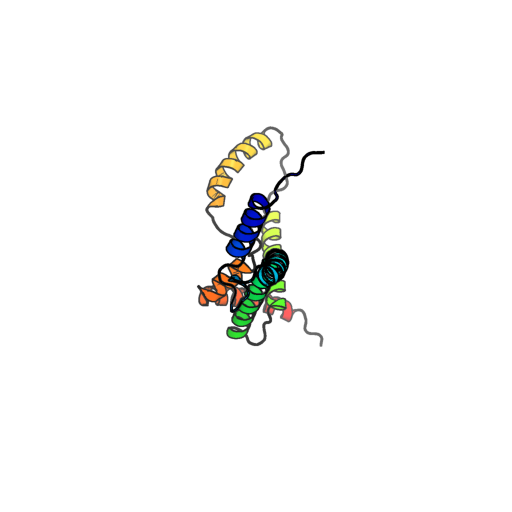 O O . SER A 1 71 ? -3.184 -0.508 27.131 1.00 83.44 71 SER A O 1
ATOM 593 N N . VAL A 1 72 ? -5.031 -0.290 25.874 1.00 77.31 72 VAL A N 1
ATOM 594 C CA . VAL A 1 72 ? -5.844 0.345 26.922 1.00 77.31 72 VAL A CA 1
ATOM 595 C C . VAL A 1 72 ? -6.569 -0.705 27.767 1.00 77.31 72 VAL A C 1
ATOM 597 O O . VAL A 1 72 ? -6.622 -0.571 28.986 1.00 77.31 72 VAL A O 1
ATOM 600 N N . PHE A 1 73 ? -7.125 -1.745 27.134 1.00 74.06 73 PHE A N 1
ATOM 601 C CA . PHE A 1 73 ? -7.814 -2.846 27.807 1.00 74.06 73 PHE A 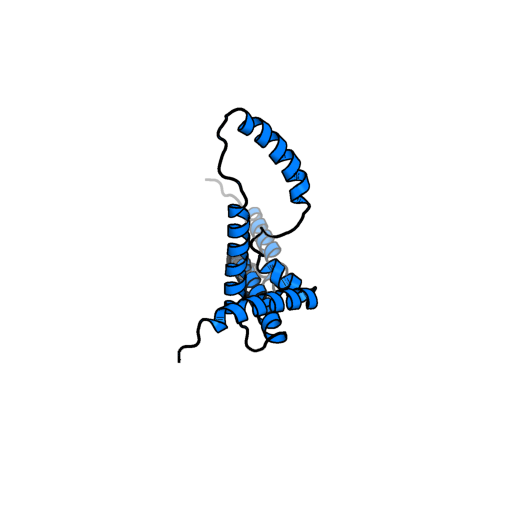CA 1
ATOM 602 C C . PHE A 1 73 ? -7.494 -4.186 27.147 1.00 74.06 73 PHE A C 1
ATOM 604 O O . PHE A 1 73 ? -7.979 -4.499 26.057 1.00 74.06 73 PHE A O 1
ATOM 611 N N . ASN A 1 74 ? -6.771 -5.045 27.865 1.00 71.44 74 ASN A N 1
ATOM 612 C CA . ASN A 1 74 ? -6.374 -6.359 27.360 1.00 71.44 74 ASN A CA 1
ATOM 613 C C . ASN A 1 74 ? -7.559 -7.248 26.953 1.00 71.44 74 ASN A C 1
ATOM 615 O O . ASN A 1 74 ? -7.383 -8.108 26.096 1.00 71.44 74 ASN A O 1
ATOM 619 N N . GLN A 1 75 ? -8.755 -7.054 27.517 1.00 74.94 75 GLN A N 1
ATOM 620 C CA . GLN A 1 75 ? -9.929 -7.895 27.244 1.00 74.94 75 GLN A CA 1
ATOM 621 C C . GLN A 1 75 ? -10.795 -7.403 26.071 1.00 74.94 75 GLN A C 1
ATOM 623 O O . GLN A 1 75 ? -11.594 -8.176 25.548 1.00 74.94 75 GLN A O 1
ATOM 628 N N . LEU A 1 76 ? -10.627 -6.156 25.611 1.00 77.56 76 LEU A N 1
ATOM 629 C CA . LEU A 1 76 ? -11.507 -5.569 24.599 1.00 77.56 76 LEU A CA 1
ATOM 630 C C . LEU A 1 76 ? -10.936 -5.773 23.188 1.00 77.56 76 LEU A C 1
ATOM 632 O O . LEU A 1 76 ? -9.909 -5.209 22.810 1.00 77.56 76 LEU A O 1
ATOM 636 N N . GLY A 1 77 ? -11.604 -6.616 22.400 1.00 82.25 77 GLY A N 1
ATOM 637 C CA . GLY A 1 77 ? -11.226 -6.896 21.014 1.00 82.25 77 GLY A CA 1
ATOM 638 C C . GLY A 1 77 ? -11.832 -5.912 20.009 1.00 82.25 77 GLY A C 1
ATOM 639 O O . GLY A 1 77 ? -12.906 -5.353 20.231 1.00 82.25 77 GLY A O 1
ATOM 640 N N . TYR A 1 78 ? -11.193 -5.770 18.844 1.00 85.44 78 TYR A N 1
ATOM 641 C CA . TYR A 1 78 ? -11.679 -4.928 17.742 1.00 85.44 78 TYR A CA 1
ATOM 642 C C . TYR A 1 78 ? -13.157 -5.157 17.369 1.00 85.44 78 TYR A C 1
ATOM 644 O O . TYR A 1 78 ? -13.901 -4.202 17.168 1.00 85.44 78 TYR A O 1
ATOM 652 N N . ALA A 1 79 ? -13.594 -6.417 17.262 1.00 82.50 79 ALA A N 1
ATOM 653 C CA . ALA A 1 79 ? -14.964 -6.741 16.856 1.00 82.50 79 ALA A CA 1
ATOM 654 C C . ALA A 1 79 ? -16.000 -6.199 17.853 1.00 82.50 79 ALA A C 1
ATOM 656 O O . ALA A 1 79 ? -16.990 -5.587 17.456 1.00 82.50 79 ALA A O 1
ATOM 657 N N . GLN A 1 80 ? -15.718 -6.365 19.145 1.00 82.56 80 GLN A N 1
ATOM 658 C CA . GLN A 1 80 ? -16.556 -5.882 20.235 1.00 82.56 80 GLN A CA 1
ATOM 659 C C . GLN A 1 80 ? -16.569 -4.353 20.287 1.00 82.56 80 GLN A C 1
ATOM 661 O O . GLN A 1 80 ? -17.639 -3.760 20.377 1.00 82.56 80 GLN A O 1
ATOM 666 N N . PHE A 1 81 ? -15.406 -3.709 20.127 1.00 82.94 81 PHE A N 1
ATOM 667 C CA . PHE A 1 81 ? -15.313 -2.253 20.010 1.00 82.94 81 PHE A CA 1
ATOM 668 C C . PHE A 1 81 ? -16.213 -1.707 18.894 1.00 82.94 81 PHE A C 1
ATOM 670 O O . PHE A 1 81 ? -17.015 -0.806 19.123 1.00 82.94 81 PHE A O 1
ATOM 677 N N . ILE A 1 82 ? -16.108 -2.271 17.687 1.00 81.75 82 ILE A N 1
ATOM 678 C CA . ILE A 1 82 ? -16.876 -1.801 16.528 1.00 81.75 82 ILE A CA 1
ATOM 679 C C . ILE A 1 82 ? -18.375 -2.022 16.711 1.00 81.75 82 ILE A C 1
ATOM 681 O O . ILE A 1 82 ? -19.154 -1.151 16.330 1.00 81.75 82 ILE A O 1
ATOM 685 N N . TYR A 1 83 ? -18.779 -3.148 17.299 1.00 81.44 83 TYR A N 1
ATOM 686 C CA . TYR A 1 83 ? -20.183 -3.405 17.608 1.00 81.44 83 TYR A CA 1
ATOM 687 C C . TYR A 1 83 ? -20.762 -2.324 18.534 1.00 81.44 83 TYR A C 1
ATOM 689 O O . TYR A 1 83 ? -21.815 -1.754 18.249 1.00 81.44 83 TYR A O 1
ATOM 697 N N . LEU A 1 84 ? -20.041 -1.983 19.606 1.00 75.06 84 LEU A N 1
ATOM 698 C CA . LEU A 1 84 ? -20.463 -0.944 20.550 1.00 75.06 84 LEU A CA 1
ATOM 699 C C . LEU A 1 84 ? -20.465 0.446 19.928 1.00 75.06 84 LEU A C 1
ATOM 701 O O . LEU A 1 84 ? -21.398 1.216 20.152 1.00 75.06 84 LEU A O 1
ATOM 705 N N . TYR A 1 85 ? -19.460 0.728 19.101 1.00 74.50 85 TYR A N 1
ATOM 706 C CA . TYR A 1 85 ? -19.377 1.960 18.336 1.00 74.50 85 TYR A CA 1
ATOM 707 C C . TYR A 1 85 ? -20.622 2.150 17.456 1.00 74.50 85 TYR A C 1
ATOM 709 O O . TYR A 1 85 ? -21.290 3.175 17.551 1.00 74.50 85 TYR A O 1
ATOM 717 N N . GLN A 1 86 ? -20.992 1.131 16.673 1.00 71.75 86 GLN A N 1
ATOM 718 C CA . GLN A 1 86 ? -22.172 1.171 15.800 1.00 71.75 86 GLN A CA 1
ATOM 719 C C . GLN A 1 86 ? -23.489 1.299 16.582 1.00 71.75 86 GLN A C 1
ATOM 721 O O . GLN A 1 86 ? -24.387 2.036 16.171 1.00 71.75 86 GLN A O 1
ATOM 726 N N . LYS A 1 87 ? -23.605 0.607 17.723 1.00 68.81 87 LYS A N 1
ATOM 727 C CA . LYS A 1 87 ? -24.808 0.640 18.567 1.00 68.81 87 LYS A CA 1
ATOM 728 C C . LYS A 1 87 ? -25.056 2.024 19.176 1.00 68.81 87 LYS A C 1
ATOM 730 O O . LYS A 1 87 ? -26.201 2.465 19.211 1.00 68.81 87 LYS A O 1
ATOM 735 N N . ASN A 1 88 ? -24.016 2.710 19.650 1.00 63.56 88 ASN A N 1
ATOM 736 C CA . ASN A 1 88 ? -24.173 4.045 20.239 1.00 63.56 88 ASN A CA 1
ATOM 737 C C . ASN A 1 88 ? -24.451 5.116 19.182 1.00 63.56 88 ASN A C 1
ATOM 739 O O . ASN A 1 88 ? -25.318 5.950 19.416 1.00 63.56 88 ASN A O 1
ATOM 743 N N . THR A 1 89 ? -23.817 5.045 18.003 1.00 61.16 89 THR A N 1
ATOM 744 C CA . THR A 1 89 ? -24.125 5.991 16.916 1.00 61.16 89 THR A CA 1
ATOM 745 C C . THR A 1 89 ? -25.593 5.923 16.497 1.00 61.16 89 THR A C 1
ATOM 747 O O . THR A 1 89 ? -26.201 6.952 16.234 1.00 61.16 89 THR A O 1
ATOM 750 N N . GLN A 1 90 ? -26.192 4.725 16.476 1.00 57.56 90 GLN A N 1
ATOM 751 C CA . GLN A 1 90 ? -27.607 4.576 16.132 1.00 57.56 90 GLN A CA 1
ATOM 752 C C . GLN A 1 90 ? -28.520 5.196 17.199 1.00 57.56 90 GLN A C 1
ATOM 754 O O . GLN A 1 90 ? -29.454 5.913 16.860 1.00 57.56 90 GLN A O 1
ATOM 759 N N . LYS A 1 91 ? -28.207 4.993 18.486 1.00 57.34 91 LYS A N 1
ATOM 760 C CA . LYS A 1 91 ? -28.973 5.585 19.593 1.00 57.34 91 LYS A CA 1
ATOM 761 C C . LYS A 1 91 ? -28.996 7.111 19.555 1.00 57.34 91 LYS A C 1
ATOM 763 O O . LYS A 1 91 ? -30.045 7.689 19.805 1.00 57.34 91 LYS A O 1
ATOM 768 N N . GLU A 1 92 ? -27.864 7.743 19.249 1.00 55.56 92 GLU A N 1
ATOM 769 C CA . GLU A 1 92 ? -27.766 9.205 19.131 1.00 55.56 92 GLU A CA 1
ATOM 770 C C . GLU A 1 92 ? -28.586 9.740 17.945 1.00 55.56 92 GLU A C 1
ATOM 772 O O . GLU A 1 92 ? -29.239 10.779 18.050 1.00 55.56 92 GLU A O 1
ATOM 777 N N . ILE A 1 93 ? -28.598 9.019 16.818 1.00 55.91 93 ILE A N 1
ATOM 778 C CA . ILE A 1 93 ? -29.427 9.365 15.653 1.00 55.91 93 ILE A CA 1
ATOM 779 C C . ILE A 1 93 ? -30.917 9.265 16.007 1.00 55.91 93 ILE A C 1
ATOM 781 O O . ILE A 1 93 ? -31.676 10.195 15.724 1.00 55.91 93 ILE A O 1
ATOM 785 N N . ASP A 1 94 ? -31.326 8.179 16.663 1.00 43.06 94 ASP A N 1
ATOM 786 C CA . ASP A 1 94 ? -32.725 7.921 17.015 1.00 43.06 94 ASP A CA 1
ATOM 787 C C . ASP A 1 94 ? -33.248 8.931 18.055 1.00 43.06 94 ASP A C 1
ATOM 789 O O . ASP A 1 94 ? -34.360 9.449 17.915 1.00 43.06 94 ASP A O 1
ATOM 793 N N . SER A 1 95 ? -32.435 9.291 19.059 1.00 51.31 95 SER A N 1
ATOM 794 C CA . SER A 1 95 ? -32.799 10.325 20.039 1.00 51.31 95 SER A CA 1
ATOM 795 C C . SER A 1 95 ? -32.970 11.699 19.393 1.00 51.31 95 SER A C 1
ATOM 797 O O . SER A 1 95 ? -33.937 12.398 19.690 1.00 51.31 95 SER A O 1
ATOM 799 N N . ASN A 1 96 ? -32.091 12.069 18.457 1.00 48.78 96 ASN A N 1
ATOM 800 C CA . ASN A 1 96 ? -32.173 13.351 17.754 1.00 48.78 96 ASN A CA 1
ATOM 801 C C . ASN A 1 96 ? -33.369 13.428 16.787 1.00 48.78 96 ASN A C 1
ATOM 803 O O . ASN A 1 96 ? -33.922 14.508 16.585 1.00 48.78 96 ASN A O 1
ATOM 807 N N . LEU A 1 97 ? -33.806 12.297 16.222 1.00 49.19 97 LEU A N 1
ATOM 808 C CA . LEU A 1 97 ? -34.978 12.229 15.343 1.00 49.19 97 LEU A CA 1
ATOM 809 C C . LEU A 1 97 ? -36.301 12.375 16.117 1.00 49.19 97 LEU A C 1
ATOM 811 O O . LEU A 1 97 ? -37.244 12.980 15.611 1.00 49.19 97 LEU A O 1
ATOM 815 N N . SER A 1 98 ? -36.355 11.876 17.358 1.00 45.97 98 SER A N 1
ATOM 816 C CA . SER A 1 98 ? -37.529 11.979 18.244 1.00 45.97 98 SER A CA 1
ATOM 817 C C . SER A 1 98 ? -37.824 13.400 18.751 1.00 45.97 98 SER A C 1
ATOM 819 O O . SER A 1 98 ? -38.946 13.691 19.154 1.00 45.97 98 SER A O 1
ATOM 821 N N . LEU A 1 99 ? -36.839 14.303 18.679 1.00 45.09 99 LEU A N 1
ATOM 822 C CA . LEU A 1 99 ? -36.955 15.713 19.073 1.00 45.09 99 LEU A CA 1
ATOM 823 C C . LEU A 1 99 ? -37.532 16.613 17.965 1.00 45.09 99 LEU A C 1
ATOM 825 O O . LEU A 1 99 ? -37.721 17.810 18.182 1.00 45.09 99 LEU A O 1
ATOM 829 N N . ILE A 1 100 ? -37.816 16.066 16.777 1.00 41.66 100 ILE A N 1
ATOM 830 C CA . ILE A 1 100 ? -38.449 16.795 15.674 1.00 41.66 100 ILE A CA 1
ATOM 831 C C . ILE A 1 100 ? -39.975 16.725 15.858 1.00 41.66 100 ILE A C 1
ATOM 833 O O . ILE A 1 100 ? -40.545 15.638 15.736 1.00 41.66 100 ILE A O 1
ATOM 837 N N . PRO A 1 101 ? -40.677 17.847 16.117 1.00 43.75 101 PRO A N 1
ATOM 838 C CA . PRO A 1 101 ? -42.122 17.824 16.309 1.00 43.75 101 PRO A CA 1
ATOM 839 C C . PRO A 1 101 ? -42.813 17.440 14.996 1.00 43.75 101 PRO A C 1
ATOM 841 O O . PRO A 1 101 ? -42.757 18.170 14.003 1.00 43.75 101 PRO A O 1
ATOM 844 N N . THR A 1 102 ? -43.476 16.286 14.967 1.00 49.88 102 THR A N 1
ATOM 845 C CA . THR A 1 102 ? -44.314 15.874 13.837 1.00 49.88 102 THR A CA 1
ATOM 846 C C . THR A 1 102 ? -45.677 16.552 13.944 1.00 49.88 102 THR A C 1
ATOM 848 O O . THR A 1 102 ? -46.615 16.036 14.537 1.00 49.88 102 THR A O 1
ATOM 851 N N . GLY A 1 103 ? -45.798 17.737 13.347 1.00 41.59 103 GLY A N 1
ATOM 852 C CA . GLY A 1 103 ? -47.098 18.375 13.161 1.00 41.59 103 GLY A CA 1
ATOM 853 C C . GLY A 1 103 ? -46.999 19.839 12.761 1.00 41.59 103 GLY A C 1
ATOM 854 O O . GLY A 1 103 ? -46.751 20.673 13.616 1.00 41.59 103 GLY A O 1
ATOM 855 N N . LEU A 1 104 ? -47.190 20.133 11.465 1.00 37.28 104 LEU A N 1
ATOM 856 C CA . LEU A 1 104 ? -47.980 21.254 10.917 1.00 37.28 104 LEU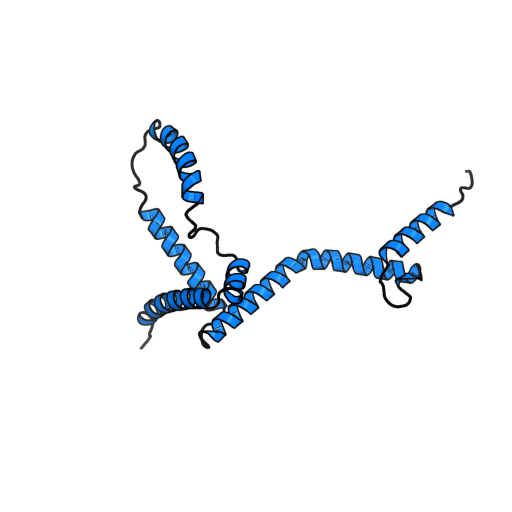 A CA 1
ATOM 857 C C . LEU A 1 104 ? -47.806 21.304 9.386 1.00 37.28 104 LEU A C 1
ATOM 859 O O . LEU A 1 104 ? -46.775 21.690 8.837 1.00 37.28 104 LEU A O 1
ATOM 863 N N . ASN A 1 105 ? -48.849 20.862 8.688 1.00 46.47 105 ASN A N 1
ATOM 864 C CA . ASN A 1 105 ? -48.898 20.663 7.245 1.00 46.47 105 ASN A CA 1
ATOM 865 C C . ASN A 1 105 ? -49.504 21.911 6.571 1.00 46.47 105 ASN A C 1
ATOM 867 O O . ASN A 1 105 ? -50.720 22.026 6.474 1.00 46.47 105 ASN A O 1
ATOM 871 N N . THR A 1 106 ? -48.687 22.860 6.100 1.00 38.06 106 THR A N 1
ATOM 872 C CA . THR A 1 106 ? -49.138 23.920 5.173 1.00 38.06 106 THR A CA 1
ATOM 873 C C . THR A 1 106 ? -48.086 24.197 4.094 1.00 38.06 106 THR A C 1
ATOM 875 O O . THR A 1 106 ? -46.895 24.315 4.359 1.00 38.06 106 THR A O 1
ATOM 878 N N . ARG A 1 107 ? -48.508 24.309 2.823 1.00 44.41 107 ARG A N 1
ATOM 879 C CA . ARG A 1 107 ? -47.607 24.487 1.657 1.00 44.41 107 ARG A CA 1
ATOM 880 C C . ARG A 1 107 ? -46.729 25.752 1.734 1.00 44.41 107 ARG A C 1
ATOM 882 O O . ARG A 1 107 ? -45.681 25.798 1.103 1.00 44.41 107 ARG A O 1
ATOM 889 N N . LYS A 1 108 ? -47.132 26.748 2.532 1.00 40.06 108 LYS A N 1
ATOM 890 C CA . LYS A 1 108 ? -46.432 28.029 2.723 1.00 40.06 108 LYS A CA 1
ATOM 891 C C . LYS A 1 108 ? -45.196 27.903 3.630 1.00 40.06 108 LYS A C 1
ATOM 893 O O . LYS A 1 108 ? -44.215 28.605 3.406 1.00 40.06 108 LYS A O 1
ATOM 898 N N . THR A 1 109 ? -45.198 26.969 4.590 1.00 43.97 109 THR A N 1
ATOM 899 C CA . THR A 1 109 ? -44.046 26.717 5.476 1.00 43.97 109 THR A CA 1
ATOM 900 C C . THR A 1 109 ? -42.952 25.918 4.774 1.00 43.97 109 THR A C 1
ATOM 902 O O . THR A 1 109 ? -41.781 26.209 4.982 1.00 43.97 109 THR A O 1
ATOM 905 N N . LYS A 1 110 ? -43.295 25.003 3.854 1.00 41.62 110 LYS A N 1
ATOM 906 C CA . LYS A 1 110 ? -42.310 24.234 3.063 1.00 41.62 110 LYS A CA 1
ATOM 907 C C . LYS A 1 110 ? -41.341 25.117 2.261 1.00 41.62 110 LYS A C 1
ATOM 909 O O . LYS A 1 110 ? -40.157 24.805 2.209 1.00 41.62 110 LYS A O 1
ATOM 914 N N . ASN A 1 111 ? -41.806 26.240 1.709 1.00 42.44 111 ASN A N 1
ATOM 915 C CA . ASN A 1 111 ? -40.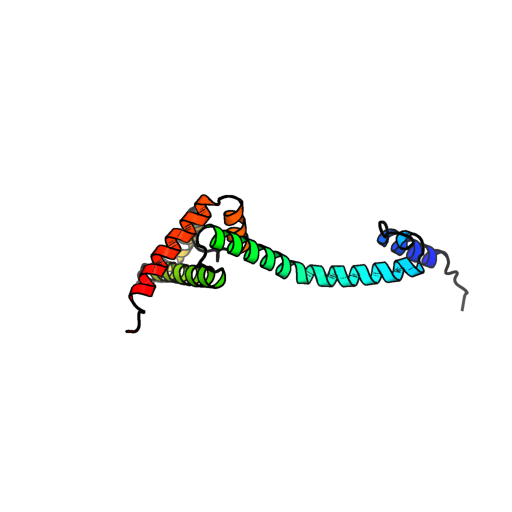962 27.136 0.904 1.00 42.44 111 ASN A CA 1
ATOM 916 C C . ASN A 1 111 ? -40.123 28.110 1.756 1.00 42.44 111 ASN A C 1
ATOM 918 O O . ASN A 1 111 ? -39.006 28.440 1.371 1.00 42.44 111 ASN A O 1
ATOM 922 N N . LEU A 1 112 ? -40.611 28.530 2.934 1.00 44.16 112 LEU A N 1
ATOM 923 C CA . LEU A 1 112 ? -39.817 29.330 3.883 1.00 44.16 112 LEU A CA 1
ATOM 924 C C . LEU A 1 112 ? -38.772 28.477 4.620 1.00 44.16 112 LEU A C 1
ATOM 926 O O . LEU A 1 112 ? -37.641 28.919 4.814 1.00 44.16 112 LEU A O 1
ATOM 930 N N . LEU A 1 113 ? -39.128 27.239 4.979 1.00 44.25 113 LEU A N 1
ATOM 931 C CA . LEU A 1 113 ? -38.214 26.269 5.580 1.00 44.25 113 LEU A CA 1
ATOM 932 C C . LEU A 1 113 ? -37.154 25.829 4.561 1.00 44.25 113 LEU A C 1
ATOM 934 O O . LEU A 1 113 ? -35.998 25.742 4.930 1.00 44.25 113 LEU A O 1
ATOM 938 N N . SER A 1 114 ? -37.470 25.679 3.271 1.00 43.12 114 SER A N 1
ATOM 939 C CA . SER A 1 114 ? -36.458 25.421 2.227 1.00 43.12 114 SER A CA 1
ATOM 940 C C . SER A 1 114 ? -35.314 26.452 2.241 1.00 43.12 114 SER A C 1
ATOM 942 O O . SER A 1 114 ? -34.143 26.084 2.282 1.00 43.12 114 SER A O 1
ATOM 944 N N . ASN A 1 115 ? -35.641 27.747 2.303 1.00 41.16 115 ASN A N 1
ATOM 945 C CA . ASN A 1 115 ? -34.645 28.826 2.224 1.00 41.16 115 ASN A CA 1
ATOM 946 C C . ASN A 1 115 ? -33.924 29.090 3.563 1.00 41.16 115 ASN A C 1
ATOM 948 O O . ASN A 1 115 ? -32.775 29.535 3.589 1.00 41.16 115 ASN A O 1
ATOM 952 N N . HIS A 1 116 ? -34.570 28.779 4.691 1.00 39.47 116 HIS A N 1
ATOM 953 C CA . HIS A 1 116 ? -33.956 28.859 6.020 1.00 39.47 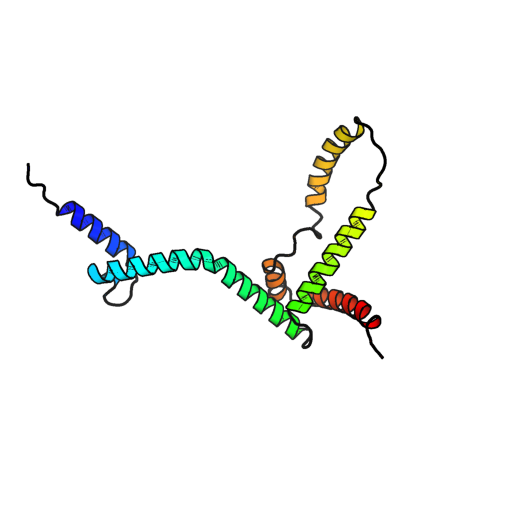116 HIS A CA 1
ATOM 954 C C . HIS A 1 116 ? -33.085 27.627 6.339 1.00 39.47 116 HIS A C 1
ATOM 956 O O . HIS A 1 116 ? -32.059 27.742 7.006 1.00 39.47 116 HIS A O 1
ATOM 962 N N . TYR A 1 117 ? -33.431 26.452 5.801 1.00 43.97 117 TYR A N 1
ATOM 963 C CA . TYR A 1 117 ? -32.628 25.234 5.933 1.00 43.97 117 TYR A CA 1
ATOM 964 C C . TYR A 1 117 ? -31.339 25.303 5.108 1.00 43.97 117 TYR A C 1
ATOM 966 O O . TYR A 1 117 ? -30.331 24.756 5.544 1.00 43.97 117 TYR A O 1
ATOM 974 N N . GLU A 1 118 ? -31.303 26.011 3.974 1.00 45.06 118 GLU A N 1
ATOM 975 C CA . GLU A 1 118 ? -30.050 26.214 3.226 1.00 45.06 118 GLU A CA 1
ATOM 976 C C . GLU A 1 118 ? -29.079 27.191 3.916 1.00 45.06 118 GLU A C 1
ATOM 978 O O . GLU A 1 118 ? -27.861 26.989 3.869 1.00 45.06 118 GLU A O 1
ATOM 983 N N . THR A 1 119 ? -29.591 28.206 4.621 1.00 42.31 119 THR A N 1
ATOM 984 C CA . THR A 1 119 ? -28.768 29.180 5.363 1.00 42.31 119 THR A CA 1
ATOM 985 C C . THR A 1 119 ? -28.278 28.625 6.705 1.00 42.31 119 THR A C 1
ATOM 987 O O . THR A 1 119 ? -27.095 28.771 7.021 1.00 42.31 119 THR A O 1
ATOM 990 N N . LEU A 1 120 ? -29.118 27.874 7.429 1.00 43.66 120 LEU A N 1
ATOM 991 C CA . LEU A 1 120 ? -28.708 27.114 8.617 1.00 43.66 120 LEU A CA 1
ATOM 992 C C . LEU A 1 120 ? -27.788 25.938 8.281 1.00 43.66 120 LEU A C 1
ATOM 994 O O . LEU A 1 120 ? -26.918 25.621 9.086 1.00 43.66 120 LEU A O 1
ATOM 998 N N . ASN A 1 121 ? -27.913 25.314 7.103 1.00 42.75 121 ASN A N 1
ATOM 999 C CA . ASN A 1 121 ? -26.975 24.270 6.691 1.00 42.75 121 ASN A CA 1
ATOM 1000 C C . ASN A 1 121 ? -25.564 24.832 6.488 1.00 42.75 121 ASN A C 1
ATOM 1002 O O . ASN A 1 121 ? -24.619 24.179 6.905 1.00 42.75 121 ASN A O 1
ATOM 1006 N N . ARG A 1 122 ? -25.374 26.058 5.973 1.00 37.28 122 ARG A N 1
ATOM 1007 C CA . ARG A 1 122 ? -24.023 26.658 5.880 1.00 37.28 122 ARG A CA 1
ATOM 1008 C C . ARG A 1 122 ? -23.355 26.919 7.237 1.00 37.28 122 ARG A C 1
ATOM 1010 O O . ARG A 1 122 ? -22.130 26.906 7.290 1.00 37.28 122 ARG A O 1
ATOM 1017 N N . GLN A 1 123 ? -24.129 27.124 8.306 1.00 37.81 123 GLN A N 1
ATOM 1018 C CA . GLN A 1 123 ? -23.611 27.352 9.665 1.00 37.81 123 GLN A CA 1
ATOM 1019 C C . GLN A 1 123 ? -23.534 26.057 10.501 1.00 37.81 123 GLN A C 1
ATOM 1021 O O . GLN A 1 123 ? -22.548 25.851 11.198 1.00 37.81 123 GLN A O 1
ATOM 1026 N N . LYS A 1 124 ? -24.475 25.110 10.348 1.00 39.47 124 LYS A N 1
ATOM 1027 C CA . LYS A 1 124 ? -24.423 23.770 10.977 1.00 39.47 124 LYS A CA 1
ATOM 1028 C C . LYS A 1 124 ? -23.376 22.840 10.362 1.00 39.47 124 LYS A C 1
ATOM 1030 O O . LYS A 1 124 ? -22.879 21.952 11.045 1.00 39.47 124 LYS A O 1
ATOM 1035 N N . ILE A 1 125 ? -22.973 23.074 9.110 1.00 40.34 125 ILE A N 1
ATOM 1036 C CA . ILE A 1 125 ? -21.790 22.432 8.508 1.00 40.34 125 ILE A CA 1
ATOM 1037 C C . ILE A 1 125 ? -20.506 22.756 9.310 1.00 40.34 125 ILE A C 1
ATOM 1039 O O . ILE A 1 125 ? -19.541 21.997 9.228 1.00 40.34 125 ILE A O 1
ATOM 1043 N N . ALA A 1 126 ? -20.497 23.821 10.126 1.00 37.19 126 ALA A N 1
ATOM 1044 C CA . ALA A 1 126 ? -19.350 24.239 10.935 1.00 37.19 126 ALA A CA 1
ATOM 1045 C C . ALA A 1 126 ? -19.338 23.707 12.390 1.00 37.19 126 ALA A C 1
ATOM 1047 O O . ALA A 1 126 ? -18.327 23.870 13.064 1.00 37.19 126 ALA A O 1
ATOM 1048 N N . GLU A 1 127 ? -20.378 23.002 12.859 1.00 36.84 127 GLU A N 1
ATOM 1049 C CA . GLU A 1 127 ? -20.450 22.382 14.204 1.00 36.84 127 GLU A CA 1
ATOM 1050 C C . GLU A 1 127 ? -20.322 20.839 14.160 1.00 36.84 127 GLU A C 1
ATOM 1052 O O . GLU A 1 127 ? -21.024 20.093 14.824 1.00 36.84 127 GLU A O 1
ATOM 1057 N N . VAL A 1 128 ? -19.397 20.337 13.342 1.00 46.66 128 VAL A N 1
ATOM 1058 C CA . VAL A 1 128 ? -18.400 19.298 13.696 1.00 46.66 128 VAL A CA 1
ATOM 1059 C C . VAL A 1 128 ? -18.802 17.903 14.231 1.00 46.66 128 VAL A C 1
ATOM 1061 O O . VAL A 1 128 ? -17.936 17.033 14.167 1.00 46.66 128 VAL A O 1
ATOM 1064 N N . GLN A 1 129 ? -20.006 17.549 14.685 1.00 40.44 129 GLN A N 1
ATOM 1065 C CA . GLN A 1 129 ? -20.154 16.275 15.420 1.00 40.44 129 GLN A CA 1
ATOM 1066 C C . GLN A 1 129 ? -21.300 15.339 14.966 1.00 40.44 129 GLN A C 1
ATOM 1068 O O . GLN A 1 129 ? -22.477 15.665 15.023 1.00 40.44 129 GLN A O 1
ATOM 1073 N N . TYR A 1 130 ? -20.895 14.120 14.564 1.00 35.66 130 TYR A N 1
ATOM 1074 C CA . TYR A 1 130 ? -21.674 12.865 14.493 1.00 35.66 130 TYR A CA 1
ATOM 1075 C C . TYR A 1 130 ? -22.575 12.547 13.287 1.00 35.66 130 TYR A C 1
ATOM 1077 O O . TYR A 1 130 ? -23.620 11.930 13.459 1.00 35.66 130 TYR A O 1
ATOM 1085 N N . ASN A 1 131 ? -22.160 12.806 12.040 1.00 36.69 131 ASN A N 1
ATOM 1086 C CA . ASN A 1 131 ? -22.722 12.012 10.927 1.00 36.69 131 ASN A CA 1
ATOM 1087 C C . ASN A 1 131 ? -21.815 11.836 9.704 1.00 36.69 131 ASN A C 1
ATOM 1089 O O . ASN A 1 131 ? -22.221 11.914 8.547 1.00 36.69 131 ASN A O 1
ATOM 1093 N N . THR A 1 132 ? -20.562 11.486 9.967 1.00 36.31 132 THR A N 1
ATOM 1094 C CA . THR A 1 132 ? -19.910 10.503 9.103 1.00 36.31 132 THR A CA 1
ATOM 1095 C C . THR A 1 132 ? -19.804 9.243 9.937 1.00 36.31 132 THR A C 1
ATOM 1097 O O . THR A 1 132 ? -19.317 9.302 11.061 1.00 36.31 132 THR A O 1
ATOM 1100 N N . LEU A 1 133 ? -20.262 8.098 9.429 1.00 43.19 133 LEU A N 1
ATOM 1101 C CA . LEU A 1 133 ? -19.779 6.795 9.893 1.00 43.19 133 LEU A CA 1
ATOM 1102 C C . LEU A 1 133 ? -18.267 6.950 10.130 1.00 43.19 133 LEU A C 1
ATOM 1104 O O . LEU A 1 133 ? -17.571 7.102 9.121 1.00 43.19 133 LEU A O 1
ATOM 1108 N N . CYS A 1 134 ? -17.740 7.016 11.371 1.00 54.00 134 CYS A N 1
ATOM 1109 C CA . CYS A 1 134 ? -16.300 7.268 11.521 1.00 54.00 134 CYS A CA 1
ATOM 1110 C C . CYS A 1 134 ? -15.578 6.158 10.776 1.00 54.00 134 CYS A C 1
ATOM 1112 O O . CYS A 1 134 ? -15.615 4.976 11.134 1.00 54.00 134 CYS A O 1
ATOM 1114 N N . ASN A 1 135 ? -14.975 6.538 9.657 1.00 68.75 135 ASN A N 1
ATOM 1115 C CA . ASN A 1 135 ? -14.338 5.595 8.776 1.00 68.75 135 ASN A CA 1
ATOM 1116 C C . ASN A 1 135 ? -13.181 4.982 9.568 1.00 68.75 135 ASN A C 1
ATOM 1118 O O . ASN A 1 135 ? -12.497 5.685 10.309 1.00 68.75 135 ASN A O 1
ATOM 1122 N N . ARG A 1 136 ? -12.922 3.681 9.400 1.00 74.50 136 ARG A N 1
ATOM 1123 C CA . ARG A 1 136 ? -11.806 2.985 10.071 1.00 74.50 136 ARG A CA 1
ATOM 1124 C C . ARG A 1 136 ? -10.481 3.734 9.891 1.00 74.50 136 ARG A C 1
ATOM 1126 O O . ARG A 1 136 ? -9.637 3.684 10.773 1.00 74.50 136 ARG A O 1
ATOM 1133 N N . LYS A 1 137 ? -10.349 4.485 8.792 1.00 82.56 137 LYS A N 1
ATOM 1134 C CA . LYS A 1 137 ? -9.287 5.469 8.573 1.00 82.56 137 LYS A CA 1
ATOM 1135 C C . LYS A 1 137 ? -9.149 6.473 9.722 1.00 82.56 137 LYS A C 1
ATOM 1137 O O . LYS A 1 137 ? -8.082 6.538 10.314 1.00 82.56 137 LYS A O 1
ATOM 1142 N N . ILE A 1 138 ? -10.205 7.227 10.027 1.00 81.62 138 ILE A N 1
ATOM 1143 C CA . ILE A 1 138 ? -10.200 8.301 11.029 1.00 81.62 138 ILE A CA 1
ATOM 1144 C C . ILE A 1 138 ? -9.905 7.710 12.408 1.00 81.62 138 ILE A C 1
ATOM 1146 O O . ILE A 1 138 ? -8.999 8.176 13.084 1.00 81.62 138 ILE A O 1
ATOM 1150 N N . LEU A 1 139 ? -10.566 6.605 12.771 1.00 82.06 139 LEU A N 1
ATOM 1151 C CA . LEU A 1 139 ? -10.307 5.912 14.039 1.00 82.06 139 LEU A CA 1
ATOM 1152 C C . LEU A 1 139 ? -8.858 5.432 14.154 1.00 82.06 139 LEU A C 1
ATOM 1154 O O . LEU A 1 139 ? -8.239 5.605 15.197 1.00 82.06 139 LEU A O 1
ATOM 1158 N N . SER A 1 140 ? -8.296 4.872 13.079 1.00 83.56 140 SER A N 1
ATOM 1159 C CA . SER A 1 140 ? -6.884 4.481 13.077 1.00 83.56 140 SER A CA 1
ATOM 1160 C C . SER A 1 140 ? -5.947 5.687 13.172 1.00 83.56 140 SER A C 1
ATOM 1162 O O . SER A 1 140 ? -4.930 5.602 13.842 1.00 83.56 140 SER A O 1
ATOM 1164 N N . GLN A 1 141 ? -6.285 6.817 12.544 1.00 85.50 141 GLN A N 1
ATOM 1165 C CA . GLN A 1 141 ? -5.480 8.038 12.611 1.00 85.50 141 GLN A CA 1
ATOM 1166 C C . GLN A 1 141 ? -5.493 8.635 14.017 1.00 85.50 141 GLN A C 1
ATOM 1168 O O . GLN A 1 141 ? -4.431 8.975 14.520 1.00 85.50 141 GLN A O 1
ATOM 1173 N N . ILE A 1 142 ? -6.658 8.691 14.666 1.00 83.19 142 ILE A N 1
ATOM 1174 C CA . ILE A 1 142 ? -6.787 9.134 16.060 1.00 83.19 142 ILE A CA 1
ATOM 1175 C C . ILE A 1 142 ? -6.001 8.196 16.981 1.00 83.19 142 ILE A C 1
ATOM 1177 O O . ILE A 1 142 ? -5.249 8.670 17.821 1.00 83.19 142 ILE A O 1
ATOM 1181 N N . ALA A 1 143 ? -6.091 6.877 16.775 1.00 83.94 143 ALA A N 1
ATOM 1182 C CA . ALA A 1 143 ? -5.323 5.907 17.555 1.00 83.94 143 ALA A CA 1
ATOM 1183 C C . ALA A 1 143 ? -3.799 6.131 17.478 1.00 83.94 143 ALA A C 1
ATOM 1185 O O . ALA A 1 143 ? -3.103 5.857 18.451 1.00 83.94 143 ALA A O 1
ATOM 1186 N N . TYR A 1 144 ? -3.287 6.626 16.345 1.00 83.38 144 TYR A N 1
ATOM 1187 C CA . TYR A 1 144 ? -1.864 6.936 16.175 1.00 83.38 144 TYR A CA 1
ATOM 1188 C C . TYR A 1 144 ? -1.471 8.333 16.665 1.00 83.38 144 TYR A C 1
ATOM 1190 O O . TYR A 1 144 ? -0.425 8.476 17.288 1.00 83.38 144 TYR A O 1
ATOM 1198 N N . LEU A 1 145 ? -2.257 9.356 16.325 1.00 86.00 145 LEU A N 1
ATOM 1199 C CA . LEU A 1 145 ? -1.899 10.761 16.545 1.00 86.00 145 LEU A CA 1
ATOM 1200 C C . LEU A 1 145 ? -2.272 11.239 17.948 1.00 86.00 145 LEU A C 1
ATOM 1202 O O . LEU A 1 145 ? -1.514 11.981 18.561 1.00 86.00 145 LEU A O 1
ATOM 1206 N N . GLU A 1 146 ? -3.421 10.799 18.459 1.00 83.56 146 GLU A N 1
ATOM 1207 C CA . GLU A 1 146 ? -3.978 11.264 19.727 1.00 83.56 146 GLU A CA 1
ATOM 1208 C C . GLU A 1 146 ? -4.435 10.089 20.605 1.00 83.56 146 GLU A C 1
ATOM 1210 O O . GLU A 1 146 ? -5.634 9.810 20.745 1.00 83.56 146 GLU A O 1
ATOM 1215 N N . PRO A 1 147 ? -3.486 9.380 21.242 1.00 79.31 147 PRO A N 1
ATOM 1216 C CA . PRO A 1 147 ? -3.791 8.188 22.029 1.00 79.31 147 PRO A CA 1
ATOM 1217 C C . PRO A 1 147 ? -4.665 8.492 23.254 1.00 79.31 147 PRO A C 1
ATOM 1219 O O . PRO A 1 147 ? -5.474 7.653 23.650 1.00 79.31 147 PRO A O 1
ATOM 1222 N N . PHE A 1 148 ? -4.556 9.690 23.840 1.00 80.00 148 PHE A N 1
ATOM 1223 C CA . PHE A 1 148 ? -5.403 10.114 24.960 1.00 80.00 148 PHE A CA 1
ATOM 1224 C C . PHE A 1 148 ? -6.862 10.296 24.533 1.00 80.00 148 PHE A C 1
ATOM 1226 O O . PHE A 1 148 ? -7.758 9.771 25.193 1.00 80.00 148 PHE A O 1
ATOM 1233 N N . THR A 1 149 ? -7.096 10.951 23.394 1.00 79.19 149 THR A N 1
ATOM 1234 C CA . THR A 1 149 ? -8.426 11.116 22.793 1.00 79.19 149 THR A CA 1
ATOM 1235 C C . THR A 1 149 ? -9.026 9.753 22.450 1.00 79.19 149 THR A C 1
ATOM 1237 O O . THR A 1 149 ? -10.164 9.457 22.816 1.00 79.19 149 THR A O 1
ATOM 1240 N N . PHE A 1 150 ? -8.234 8.862 21.844 1.00 80.56 150 PHE A N 1
ATOM 1241 C CA . PHE A 1 150 ? -8.659 7.490 21.563 1.00 80.56 150 PHE A CA 1
ATOM 1242 C C . PHE A 1 150 ? -9.020 6.706 22.838 1.00 80.56 150 PHE A C 1
ATOM 1244 O O . PHE A 1 150 ? -10.017 5.980 22.873 1.00 80.56 150 PHE A O 1
ATOM 1251 N N . ARG A 1 151 ? -8.240 6.872 23.911 1.00 79.31 151 ARG A N 1
ATOM 1252 C CA . ARG A 1 151 ? -8.507 6.260 25.218 1.00 79.31 151 ARG A CA 1
ATOM 1253 C C . ARG A 1 151 ? -9.781 6.808 25.859 1.00 79.31 151 ARG A C 1
ATOM 1255 O O . ARG A 1 151 ? -10.547 6.019 26.402 1.00 79.31 151 ARG A O 1
ATOM 1262 N N . ALA A 1 152 ? -10.027 8.114 25.785 1.00 76.69 152 ALA A N 1
ATOM 1263 C CA . ALA A 1 152 ? -11.249 8.730 26.299 1.00 76.69 152 ALA A CA 1
ATOM 1264 C C . ALA A 1 152 ? -12.492 8.180 25.585 1.00 76.69 152 ALA A C 1
ATOM 1266 O O . ALA A 1 152 ? -13.442 7.756 26.244 1.00 76.69 152 ALA A O 1
ATOM 1267 N N . ILE A 1 153 ? -12.426 8.084 24.253 1.00 77.88 153 ILE A N 1
ATOM 1268 C CA . ILE A 1 153 ? -13.436 7.428 23.417 1.00 77.88 153 ILE A CA 1
ATOM 1269 C C . ILE A 1 153 ? -13.680 6.000 23.933 1.00 77.88 153 ILE A C 1
ATOM 1271 O O . ILE A 1 153 ? -14.807 5.652 24.279 1.00 77.88 153 ILE A O 1
ATOM 1275 N N . LEU A 1 154 ? -12.630 5.183 24.077 1.00 77.69 154 LEU A N 1
ATOM 1276 C CA . LEU A 1 154 ? -12.756 3.811 24.586 1.00 77.69 154 LEU A CA 1
ATOM 1277 C C . LEU A 1 154 ? -13.379 3.729 25.984 1.00 77.69 154 LEU A C 1
ATOM 1279 O O . LEU A 1 154 ? -14.244 2.885 26.207 1.00 77.69 154 LEU A O 1
ATOM 1283 N N . ILE A 1 155 ? -12.963 4.585 26.917 1.00 75.94 155 ILE A N 1
ATOM 1284 C CA . ILE A 1 155 ? -13.492 4.598 28.286 1.00 75.94 155 ILE A CA 1
ATOM 1285 C C . ILE A 1 155 ? -14.985 4.938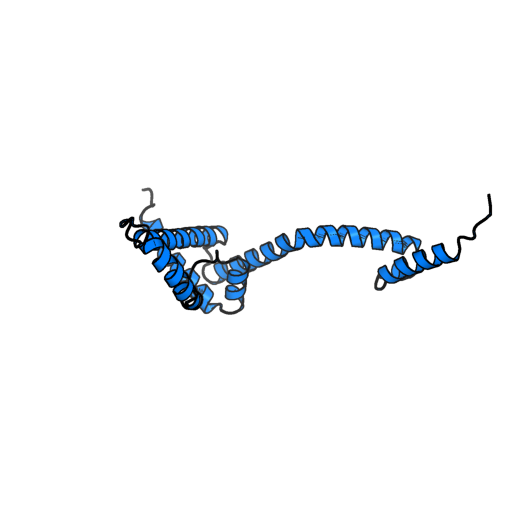 28.279 1.00 75.94 155 ILE A C 1
ATOM 1287 O O . ILE A 1 155 ? -15.758 4.242 28.939 1.00 75.94 155 ILE A O 1
ATOM 1291 N N . GLN A 1 156 ? -15.418 5.931 27.494 1.00 72.31 156 GLN A N 1
ATOM 1292 C CA . GLN A 1 156 ? -16.843 6.242 27.344 1.00 72.31 156 GLN A CA 1
ATOM 1293 C C . GLN A 1 156 ? -17.638 5.042 26.809 1.00 72.31 156 GLN A C 1
ATOM 1295 O O . GLN A 1 156 ? -18.700 4.707 27.341 1.00 72.31 156 GLN A O 1
ATOM 1300 N N . PHE A 1 157 ? -17.100 4.328 25.817 1.00 70.75 157 PHE A N 1
ATOM 1301 C CA . PHE A 1 157 ? -17.732 3.118 25.283 1.00 70.75 157 PHE A CA 1
ATOM 1302 C C . PHE A 1 157 ? -17.793 1.969 26.295 1.00 70.75 157 PHE A C 1
ATOM 1304 O O . PHE A 1 157 ? -18.776 1.230 26.325 1.00 70.75 157 PHE A O 1
ATOM 1311 N N . ILE A 1 158 ? -16.777 1.820 27.144 1.00 69.19 158 ILE A N 1
ATOM 1312 C CA . ILE A 1 158 ? -16.742 0.794 28.194 1.00 69.19 158 ILE A CA 1
ATOM 1313 C C . ILE A 1 158 ? -17.758 1.094 29.291 1.00 69.19 158 ILE A C 1
ATOM 1315 O O . ILE A 1 158 ? -18.451 0.181 29.734 1.00 69.19 158 ILE A O 1
ATOM 1319 N N . LEU A 1 159 ? -17.889 2.354 29.710 1.00 67.44 159 LEU A N 1
ATOM 1320 C CA . LEU A 1 159 ? -18.916 2.755 30.674 1.00 67.44 159 LEU A CA 1
ATOM 1321 C C . LEU A 1 159 ? -20.319 2.484 30.116 1.00 67.44 159 LEU A C 1
ATOM 1323 O O . LEU A 1 159 ? -21.159 1.914 30.812 1.00 67.44 159 LEU A O 1
ATOM 1327 N N . ALA A 1 160 ? -20.540 2.765 28.828 1.00 62.69 160 ALA A N 1
ATOM 1328 C CA . ALA A 1 160 ? -21.767 2.369 28.144 1.00 62.69 160 ALA A CA 1
ATOM 1329 C C . ALA A 1 160 ? -21.952 0.837 28.108 1.00 62.69 160 ALA A C 1
ATOM 1331 O O . ALA A 1 160 ? -23.070 0.356 28.276 1.00 62.69 160 ALA A O 1
ATOM 1332 N N . TYR A 1 161 ? -20.879 0.057 27.924 1.00 62.91 161 TYR A N 1
ATOM 1333 C CA . TYR A 1 161 ? -20.924 -1.411 27.880 1.00 62.91 161 TYR A CA 1
ATOM 1334 C C . TYR A 1 161 ? -21.209 -2.064 29.234 1.00 62.91 161 TYR A C 1
ATOM 1336 O O . TYR A 1 161 ? -22.006 -3.000 29.310 1.00 62.91 161 TYR A O 1
ATOM 1344 N N . ARG A 1 162 ? -20.593 -1.562 30.309 1.00 61.94 162 ARG A N 1
ATOM 1345 C CA . ARG A 1 162 ? -20.772 -2.070 31.675 1.00 61.94 162 ARG A CA 1
ATOM 1346 C C . ARG A 1 162 ? -22.231 -1.949 32.125 1.00 61.94 162 ARG A C 1
ATOM 1348 O O . ARG A 1 162 ? -22.743 -2.868 32.751 1.00 61.94 162 ARG A O 1
ATOM 1355 N N . ASN A 1 163 ? -22.930 -0.900 31.692 1.00 54.53 163 ASN A N 1
ATOM 1356 C CA . ASN A 1 163 ? -24.363 -0.726 31.943 1.00 54.53 163 ASN A CA 1
ATOM 1357 C C . ASN A 1 163 ? -25.258 -1.732 31.178 1.00 54.53 163 ASN A C 1
ATOM 1359 O O . ASN A 1 163 ? -26.395 -1.949 31.583 1.00 54.53 163 ASN A O 1
ATOM 1363 N N . HIS A 1 164 ? -24.778 -2.369 30.096 1.00 52.75 164 HIS A N 1
ATOM 1364 C CA . HIS A 1 164 ? -25.509 -3.448 29.394 1.00 52.75 164 HIS A CA 1
ATOM 1365 C C . HIS A 1 164 ? -25.295 -4.829 30.036 1.00 52.75 164 HIS A C 1
ATOM 1367 O O . HIS A 1 164 ? -26.206 -5.648 29.996 1.00 52.75 164 HIS A O 1
ATOM 1373 N N . HIS A 1 165 ? -24.126 -5.094 30.634 1.00 46.69 165 HIS A N 1
ATOM 1374 C CA . HIS A 1 165 ? -23.801 -6.394 31.256 1.00 46.69 165 HIS A CA 1
ATOM 1375 C C . HIS A 1 165 ? -24.406 -6.605 32.646 1.00 46.69 165 HIS A C 1
ATOM 1377 O O . HIS A 1 165 ? -24.639 -7.745 33.028 1.00 46.69 165 HIS A O 1
ATOM 1383 N N . ILE A 1 166 ? -24.752 -5.536 33.370 1.00 44.66 166 ILE A N 1
ATOM 1384 C CA . ILE A 1 166 ? -25.486 -5.650 34.646 1.00 44.66 166 ILE A CA 1
ATOM 1385 C C . ILE A 1 166 ? -26.886 -6.278 34.438 1.00 44.66 166 ILE A C 1
ATOM 1387 O O . ILE A 1 166 ? -27.442 -6.849 35.367 1.00 44.66 166 ILE A O 1
ATOM 1391 N N . ASN A 1 167 ? -27.418 -6.274 33.208 1.00 40.91 167 ASN A N 1
ATOM 1392 C CA . ASN A 1 167 ? -28.716 -6.871 32.867 1.00 40.91 167 ASN A CA 1
ATOM 1393 C C . ASN A 1 167 ? -28.627 -8.286 32.254 1.00 40.91 167 ASN A C 1
ATOM 1395 O O . ASN A 1 167 ? -29.653 -8.852 31.886 1.00 40.91 167 ASN A O 1
ATOM 1399 N N . HIS A 1 168 ? -27.428 -8.865 32.127 1.00 42.81 168 HIS A N 1
ATOM 1400 C CA . HIS A 1 168 ? -27.227 -10.209 31.573 1.00 42.81 168 HIS A CA 1
ATOM 1401 C C . HIS A 1 168 ? -26.190 -10.998 32.383 1.00 42.81 168 HIS A C 1
ATOM 1403 O O . HIS A 1 168 ? -25.140 -11.380 31.874 1.00 42.81 168 HIS A O 1
ATOM 1409 N N . HIS A 1 169 ? -26.515 -11.273 33.644 1.00 28.92 169 HIS A N 1
ATOM 1410 C CA . HIS A 1 169 ? -25.975 -12.427 34.358 1.00 28.92 169 HIS A CA 1
ATOM 1411 C C . HIS A 1 169 ? -27.089 -13.482 34.431 1.00 28.92 169 HIS A C 1
ATOM 1413 O O . HIS A 1 169 ? -28.117 -13.199 35.047 1.00 28.92 169 HIS A O 1
ATOM 1419 N N . PRO A 1 170 ? -26.954 -14.666 33.803 1.00 33.69 170 PRO A N 1
ATOM 1420 C CA . PRO A 1 170 ? -27.756 -15.802 34.216 1.00 33.69 170 PRO A CA 1
ATOM 1421 C C . PRO A 1 170 ? -27.211 -16.278 35.570 1.00 33.69 170 PRO A C 1
ATOM 1423 O O . PRO A 1 170 ? -25.992 -16.352 35.760 1.00 33.69 170 PRO A O 1
ATOM 1426 N N . ILE A 1 171 ? -28.131 -16.510 36.504 1.00 32.81 171 ILE A N 1
ATOM 1427 C CA . ILE A 1 171 ? -27.925 -17.365 37.679 1.00 32.81 171 ILE A CA 1
ATOM 1428 C C . ILE A 1 171 ? -27.631 -18.783 37.184 1.00 32.81 171 ILE A C 1
ATOM 1430 O O . ILE A 1 171 ? -28.262 -19.178 36.175 1.00 32.81 171 ILE A O 1
#

InterPro domains:
  IPR005813 Large ribosomal subunit protein bL20 [PF00453] (3-88)
  IPR005813 Large ribosomal subunit protein bL20 [PR00062] (12-41)
  IPR005813 Large ribosomal subunit protein bL20 [PR00062] (42-71)
  IPR005813 Large ribosomal subunit protein bL20 [PTHR10986] (1-84)
  IPR005813 Large ribosomal subunit protein bL20 [TIGR01032] (1-87)
  IPR005813 Large ribosomal subunit protein bL20 [cd07026] (6-154)
  IPR035566 Ribosomal protein bL20, C-terminal [G3DSA:1.10.1900.20] (58-157)
  IPR035566 Ribosomal protein bL20, C-terminal [SSF74731] (2-87)